Protein AF-A0A9D1EWQ8-F1 (afdb_monomer)

Sequence (75 aa):
MNLKTMAHICSLNGDMDEVTILEKTGENEYIVDYRGVKCSAIFNYCNFSYYVDDVYGKISIEKEQSNEKRYNHLL

Radius of gyration: 12.78 Å; Cα contacts (8 Å, |Δi|>4): 137; chains: 1; bounding box: 32×27×38 Å

Secondary structure (DSSP, 8-state):
-PEEEEEEEGGGTT-EEEEEEEEE-SSSEEEEEETTEEEEEEEETTTTEEEEEEEEEE--HHHHHHHHHHHHT--

Structure (mmCIF, N/CA/C/O backbone):
data_AF-A0A9D1EWQ8-F1
#
_entry.id   AF-A0A9D1EWQ8-F1
#
loop_
_atom_site.group_PDB
_atom_site.id
_atom_site.type_symbol
_atom_site.label_atom_id
_atom_site.label_alt_id
_atom_site.label_comp_id
_atom_site.label_asym_id
_atom_site.label_entity_id
_atom_site.label_seq_id
_atom_site.pdbx_PDB_ins_code
_atom_site.Cartn_x
_atom_site.Cartn_y
_atom_site.Cartn_z
_atom_site.occupancy
_atom_site.B_iso_or_equiv
_atom_site.auth_seq_id
_atom_site.auth_comp_id
_atom_site.auth_asym_id
_atom_site.auth_atom_id
_atom_site.pdbx_PDB_model_num
ATOM 1 N N . MET A 1 1 ? -4.309 16.458 4.915 1.00 54.31 1 MET A N 1
ATOM 2 C CA . MET A 1 1 ? -3.707 16.483 3.565 1.00 54.31 1 MET A CA 1
ATOM 3 C C . MET A 1 1 ? -3.151 15.089 3.356 1.00 54.31 1 MET A C 1
ATOM 5 O O . MET A 1 1 ? -2.286 14.707 4.133 1.00 54.31 1 MET A O 1
ATOM 9 N N . ASN A 1 2 ? -3.721 14.296 2.450 1.00 78.00 2 ASN A N 1
ATOM 10 C CA . ASN A 1 2 ? -3.297 12.902 2.304 1.00 78.00 2 ASN A CA 1
ATOM 11 C C . ASN A 1 2 ? -2.075 12.856 1.384 1.00 78.00 2 ASN A C 1
ATOM 13 O O . ASN A 1 2 ? -2.095 13.452 0.305 1.00 78.00 2 ASN A O 1
ATOM 17 N N . LEU A 1 3 ? -1.003 12.211 1.841 1.00 92.44 3 LEU A N 1
ATOM 18 C CA . LEU A 1 3 ? 0.261 12.138 1.113 1.00 92.44 3 LEU A CA 1
ATOM 19 C C . LEU A 1 3 ? 0.152 11.074 0.019 1.00 92.44 3 LEU A C 1
ATOM 21 O O . LEU A 1 3 ? -0.134 9.917 0.318 1.00 92.44 3 LEU A O 1
ATOM 25 N N . LYS A 1 4 ? 0.407 11.457 -1.233 1.00 97.25 4 LYS A N 1
ATOM 26 C CA . LYS A 1 4 ? 0.5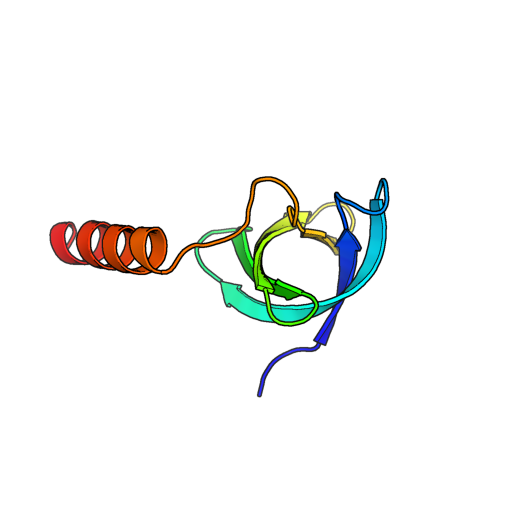41 10.521 -2.353 1.00 97.25 4 LYS A CA 1
ATOM 27 C C . LYS A 1 4 ? 2.004 10.167 -2.577 1.00 97.25 4 LYS A C 1
ATOM 29 O O . LYS A 1 4 ? 2.865 11.040 -2.481 1.00 97.25 4 LYS A O 1
ATOM 34 N N . THR A 1 5 ? 2.281 8.903 -2.868 1.00 97.69 5 THR A N 1
ATOM 35 C CA . THR A 1 5 ? 3.630 8.407 -3.165 1.00 97.69 5 THR A CA 1
ATOM 36 C C . THR A 1 5 ? 3.563 7.212 -4.105 1.00 97.69 5 THR A C 1
ATOM 38 O O . THR A 1 5 ? 2.523 6.569 -4.219 1.00 97.69 5 THR A O 1
ATOM 41 N N . MET A 1 6 ? 4.685 6.886 -4.740 1.00 98.44 6 MET A N 1
ATOM 42 C CA . MET A 1 6 ? 4.846 5.605 -5.420 1.00 98.44 6 MET A CA 1
ATOM 43 C C . MET A 1 6 ? 5.183 4.505 -4.408 1.00 98.44 6 MET A C 1
ATOM 45 O O . MET A 1 6 ? 5.937 4.746 -3.459 1.00 98.44 6 MET A O 1
ATOM 49 N N . ALA A 1 7 ? 4.649 3.306 -4.624 1.00 98.62 7 ALA A N 1
ATOM 50 C CA . ALA A 1 7 ? 4.910 2.129 -3.802 1.00 98.62 7 ALA A CA 1
ATOM 51 C C . ALA A 1 7 ? 4.960 0.859 -4.657 1.00 98.62 7 ALA A C 1
ATOM 53 O O . ALA A 1 7 ? 4.300 0.788 -5.691 1.00 98.62 7 ALA A O 1
ATOM 54 N N . HIS A 1 8 ? 5.714 -0.146 -4.214 1.00 98.75 8 HIS A N 1
ATOM 55 C CA . HIS A 1 8 ? 5.720 -1.473 -4.828 1.00 98.75 8 HIS A CA 1
ATOM 56 C C . HIS A 1 8 ? 4.410 -2.197 -4.510 1.00 98.75 8 HIS A C 1
ATOM 58 O O . HIS A 1 8 ? 4.049 -2.324 -3.337 1.00 98.75 8 HIS A O 1
ATOM 64 N N . ILE A 1 9 ? 3.715 -2.689 -5.535 1.00 98.81 9 ILE A N 1
ATOM 65 C CA . ILE A 1 9 ? 2.397 -3.317 -5.393 1.00 98.81 9 ILE A CA 1
ATOM 66 C C . ILE A 1 9 ? 2.509 -4.836 -5.537 1.00 98.81 9 ILE A C 1
ATOM 68 O O . ILE A 1 9 ? 3.062 -5.340 -6.519 1.00 98.81 9 ILE A O 1
ATOM 72 N N . CYS A 1 10 ? 1.959 -5.578 -4.573 1.00 98.31 10 CYS A N 1
ATOM 73 C CA . CYS A 1 10 ? 2.008 -7.040 -4.560 1.00 98.31 10 CYS A CA 1
ATOM 74 C C . CYS A 1 10 ? 1.362 -7.657 -5.813 1.00 98.31 10 CYS A C 1
ATOM 76 O O . CYS A 1 10 ? 1.984 -8.491 -6.472 1.00 98.31 10 CYS A O 1
ATOM 78 N N . SER A 1 11 ? 0.166 -7.200 -6.205 1.00 98.25 11 SER A N 1
ATOM 79 C CA . SER A 1 11 ? -0.537 -7.714 -7.389 1.00 98.25 11 SER A CA 1
ATOM 80 C C . SER A 1 11 ? 0.160 -7.416 -8.719 1.00 98.25 11 SER A C 1
ATOM 82 O O . SER A 1 11 ? -0.197 -8.008 -9.737 1.00 98.25 11 SER A O 1
ATOM 84 N N . LEU A 1 12 ? 1.108 -6.474 -8.741 1.00 98.56 12 LEU A N 1
ATOM 85 C CA . LEU A 1 12 ? 1.871 -6.090 -9.930 1.00 98.56 12 LEU A CA 1
ATOM 86 C C . LEU A 1 12 ? 3.276 -6.710 -9.937 1.00 98.56 12 LEU A C 1
ATOM 88 O O . LEU A 1 12 ? 4.176 -6.186 -10.581 1.00 98.56 12 LEU A O 1
ATOM 92 N N . ASN A 1 13 ? 3.492 -7.804 -9.198 1.00 97.38 13 ASN A N 1
ATOM 93 C CA . ASN A 1 13 ? 4.805 -8.442 -9.045 1.00 97.38 13 ASN A CA 1
ATOM 94 C C . ASN A 1 13 ? 5.899 -7.473 -8.558 1.00 97.38 13 ASN A C 1
ATOM 96 O O . ASN A 1 13 ? 7.071 -7.622 -8.901 1.00 97.38 13 ASN A O 1
ATOM 100 N N . GLY A 1 14 ? 5.519 -6.486 -7.741 1.00 97.06 14 GLY A N 1
ATOM 101 C CA . GLY A 1 14 ? 6.432 -5.479 -7.216 1.00 97.06 14 GLY A CA 1
ATOM 102 C C . GLY A 1 14 ? 6.665 -4.281 -8.134 1.00 97.06 14 GLY A C 1
ATOM 103 O O . GLY A 1 14 ? 7.444 -3.411 -7.751 1.00 97.06 14 GLY A O 1
ATOM 104 N N . ASP A 1 15 ? 5.999 -4.170 -9.286 1.00 98.56 15 ASP A N 1
ATOM 105 C CA . ASP A 1 15 ? 5.991 -2.908 -10.032 1.00 98.56 15 ASP A CA 1
ATOM 106 C C . ASP A 1 15 ? 5.364 -1.784 -9.196 1.00 98.56 15 ASP A C 1
ATOM 108 O O . ASP A 1 15 ? 4.584 -2.010 -8.261 1.00 98.56 15 ASP A O 1
ATOM 112 N N . MET A 1 16 ? 5.756 -0.552 -9.517 1.00 98.56 16 MET A N 1
ATOM 113 C CA . MET A 1 16 ? 5.368 0.623 -8.748 1.00 98.56 16 MET A CA 1
ATOM 114 C C . MET A 1 16 ? 4.107 1.283 -9.302 1.00 98.56 16 MET A C 1
ATOM 116 O O . MET A 1 16 ? 3.987 1.494 -10.507 1.00 98.56 16 MET A O 1
ATOM 120 N N . ASP A 1 17 ? 3.211 1.689 -8.405 1.00 98.69 17 ASP A N 1
ATOM 121 C CA . ASP A 1 17 ? 2.027 2.497 -8.722 1.00 98.69 17 ASP A CA 1
ATOM 122 C C . ASP A 1 17 ? 1.785 3.553 -7.624 1.00 98.69 17 ASP A C 1
ATOM 124 O O . ASP A 1 17 ? 2.402 3.504 -6.553 1.00 98.69 17 ASP A O 1
ATOM 128 N N . GLU A 1 18 ? 0.923 4.532 -7.898 1.00 98.50 18 GLU A N 1
ATOM 129 C CA . GLU A 1 18 ? 0.573 5.588 -6.944 1.00 98.50 18 GLU A CA 1
ATOM 130 C C . GLU A 1 18 ? -0.375 5.057 -5.859 1.00 98.50 18 GLU A C 1
ATOM 132 O O . GLU A 1 18 ? -1.385 4.405 -6.137 1.00 98.50 18 GLU A O 1
ATOM 137 N N . VAL A 1 19 ? -0.081 5.403 -4.607 1.00 98.56 19 VAL A N 1
ATOM 138 C CA . VAL A 1 19 ? -0.928 5.132 -3.441 1.00 98.56 19 VAL A CA 1
ATOM 139 C C . VAL A 1 19 ? -1.099 6.390 -2.604 1.00 98.56 19 VAL A C 1
ATOM 141 O O . VAL A 1 19 ? -0.279 7.310 -2.654 1.00 98.56 19 VAL A O 1
ATOM 144 N N . THR A 1 20 ? -2.157 6.426 -1.799 1.00 98.38 20 THR A N 1
ATOM 145 C CA . THR A 1 20 ? -2.381 7.501 -0.827 1.00 98.38 20 THR A CA 1
ATOM 146 C C . THR A 1 20 ? -2.168 6.971 0.587 1.00 98.38 20 THR A C 1
ATOM 148 O O . THR A 1 20 ? -2.883 6.072 1.017 1.00 98.38 20 THR A O 1
ATOM 151 N N . ILE A 1 21 ? -1.218 7.532 1.335 1.00 97.44 21 ILE A N 1
ATOM 152 C CA . ILE A 1 21 ? -1.004 7.191 2.746 1.00 97.44 21 ILE A CA 1
ATOM 153 C C . ILE A 1 21 ? -2.154 7.769 3.576 1.00 97.44 21 ILE A C 1
ATOM 155 O O . ILE A 1 21 ? -2.421 8.974 3.514 1.00 97.44 21 ILE A O 1
ATOM 159 N N . LEU A 1 22 ? -2.826 6.912 4.347 1.00 95.81 22 LEU A N 1
ATOM 160 C CA . LEU A 1 22 ? -3.957 7.284 5.198 1.00 95.81 22 LEU A CA 1
ATOM 161 C C . LEU A 1 22 ? -3.546 7.387 6.668 1.00 95.81 22 LEU A C 1
ATOM 163 O O . LEU A 1 22 ? -3.851 8.382 7.319 1.00 95.81 22 LEU A O 1
ATOM 167 N N . GLU A 1 23 ? -2.839 6.378 7.178 1.00 94.69 23 GLU A N 1
ATOM 168 C CA . GLU A 1 23 ? -2.498 6.269 8.598 1.00 94.69 23 GLU A CA 1
ATOM 169 C C . GLU A 1 23 ? -1.182 5.510 8.797 1.00 94.69 23 GLU A C 1
ATOM 171 O O . GLU A 1 23 ? -0.852 4.617 8.018 1.00 94.69 23 GLU A O 1
ATOM 176 N N . LYS A 1 24 ? -0.439 5.851 9.853 1.00 94.69 24 LYS A N 1
ATOM 177 C CA . LYS A 1 24 ? 0.684 5.057 10.361 1.00 94.69 24 LYS A CA 1
ATOM 178 C C . LYS A 1 24 ? 0.208 4.278 11.586 1.00 94.69 24 LYS A C 1
ATOM 180 O O . LYS A 1 24 ? -0.120 4.897 12.593 1.00 94.69 24 LYS A O 1
ATOM 185 N N . THR A 1 25 ? 0.193 2.952 11.510 1.00 93.50 25 THR A N 1
ATOM 186 C CA . THR A 1 25 ? -0.361 2.080 12.561 1.00 93.50 25 THR A CA 1
ATOM 187 C C . THR A 1 25 ? 0.704 1.427 13.439 1.00 93.50 25 THR A C 1
ATOM 189 O O . THR A 1 25 ? 0.386 0.901 14.501 1.00 93.50 25 THR A O 1
ATOM 192 N N . GLY A 1 26 ? 1.972 1.474 13.026 1.00 92.69 26 GLY A N 1
ATOM 193 C CA . GLY A 1 26 ? 3.091 0.879 13.758 1.00 92.69 26 GLY A CA 1
ATOM 194 C C . GLY A 1 26 ? 4.405 1.621 13.528 1.00 92.69 26 GLY A C 1
ATOM 195 O O . GLY A 1 26 ? 4.424 2.775 13.093 1.00 92.69 26 GLY A O 1
ATOM 196 N N . GLU A 1 27 ? 5.534 0.971 13.814 1.00 94.88 27 GLU A N 1
ATOM 197 C CA . GLU A 1 27 ? 6.851 1.579 13.586 1.00 94.88 27 GLU A CA 1
ATOM 198 C C . GLU A 1 27 ? 7.106 1.824 12.099 1.00 94.88 27 GLU A C 1
ATOM 200 O O . GLU A 1 27 ? 7.443 2.946 11.718 1.00 94.88 27 GLU A O 1
ATOM 205 N N . ASN A 1 28 ? 6.861 0.809 11.273 1.00 97.12 28 ASN A N 1
ATOM 206 C CA . ASN A 1 28 ? 6.998 0.834 9.820 1.00 97.12 28 ASN A CA 1
ATOM 207 C C . ASN A 1 28 ? 5.719 0.400 9.085 1.00 97.12 28 ASN A C 1
ATOM 209 O O . ASN A 1 28 ? 5.763 0.181 7.878 1.00 97.12 28 ASN A O 1
ATOM 213 N N . GLU A 1 29 ? 4.598 0.273 9.793 1.00 97.69 29 GLU A N 1
ATOM 214 C CA . GLU A 1 29 ? 3.316 -0.186 9.254 1.00 97.69 29 GLU A CA 1
ATOM 215 C C . GLU A 1 29 ? 2.379 0.988 8.967 1.00 97.69 29 GLU A C 1
ATOM 217 O O . GLU A 1 29 ? 2.291 1.943 9.748 1.00 97.69 29 GLU A O 1
ATOM 222 N N . TYR A 1 30 ? 1.666 0.897 7.847 1.00 97.12 30 TYR A N 1
ATOM 223 C CA . TYR A 1 30 ? 0.791 1.944 7.340 1.00 97.12 30 TYR A CA 1
ATOM 224 C C . TYR A 1 30 ? -0.497 1.364 6.756 1.00 97.12 30 TYR A C 1
ATOM 226 O O . TYR A 1 30 ? -0.515 0.252 6.227 1.00 97.12 30 TYR A O 1
ATOM 234 N N . ILE A 1 31 ? -1.558 2.166 6.783 1.00 96.88 31 ILE A N 1
ATOM 235 C CA . ILE A 1 31 ? -2.759 1.965 5.974 1.00 96.88 31 ILE A CA 1
ATOM 236 C C . ILE A 1 31 ? -2.689 2.918 4.786 1.00 96.88 31 ILE A C 1
ATOM 238 O O . ILE A 1 31 ? -2.441 4.118 4.943 1.00 96.88 31 ILE A O 1
ATOM 242 N N . VAL A 1 32 ? -2.937 2.382 3.597 1.00 97.50 32 VAL A N 1
ATOM 243 C CA . VAL A 1 32 ? -2.946 3.136 2.342 1.00 97.50 32 VAL A CA 1
ATOM 244 C C . VAL A 1 32 ? -4.245 2.907 1.583 1.00 97.50 32 VAL A C 1
ATOM 246 O O . VAL A 1 32 ? -4.853 1.847 1.701 1.00 97.50 32 VAL A O 1
ATOM 249 N N . ASP A 1 33 ? -4.655 3.888 0.786 1.00 97.50 33 ASP A N 1
ATOM 250 C CA . ASP A 1 33 ? -5.631 3.697 -0.284 1.00 97.50 33 ASP A CA 1
ATOM 251 C C . ASP A 1 33 ? -4.883 3.353 -1.574 1.00 97.50 33 ASP A C 1
ATOM 253 O O . ASP A 1 33 ? -4.044 4.134 -2.046 1.00 97.50 33 ASP A O 1
ATOM 257 N N . TYR A 1 34 ? -5.203 2.189 -2.135 1.00 97.94 34 TYR A N 1
ATOM 258 C CA . TY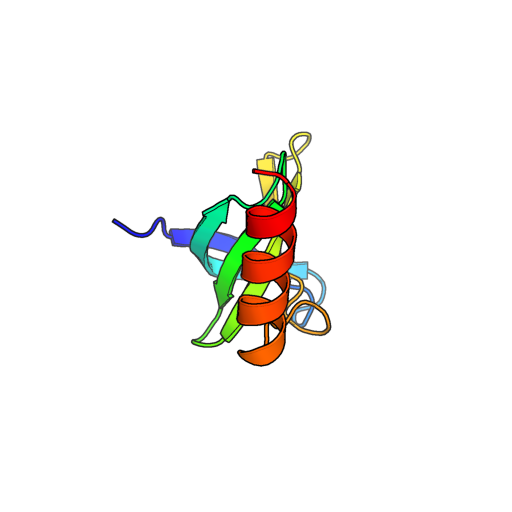R A 1 34 ? -4.822 1.808 -3.483 1.00 97.94 34 TYR A CA 1
ATOM 259 C C . TYR A 1 34 ? -6.081 1.547 -4.313 1.00 97.94 34 TYR A C 1
ATOM 261 O O . TYR A 1 34 ? -6.809 0.580 -4.081 1.00 97.94 34 TYR A O 1
ATOM 269 N N . ARG A 1 35 ? -6.348 2.425 -5.289 1.00 96.62 35 ARG A N 1
ATOM 270 C CA . ARG A 1 35 ? -7.494 2.336 -6.217 1.00 96.62 35 ARG A CA 1
ATOM 271 C C . ARG A 1 35 ? -8.850 2.182 -5.502 1.00 96.62 35 ARG A C 1
ATOM 273 O O . ARG A 1 35 ? -9.722 1.451 -5.969 1.00 96.62 35 ARG A O 1
ATOM 280 N N . GLY A 1 36 ? -9.031 2.882 -4.380 1.00 95.75 36 GLY A N 1
ATOM 281 C CA . GLY A 1 36 ? -10.257 2.874 -3.578 1.00 95.75 36 GLY A CA 1
ATOM 282 C C . GLY A 1 36 ? -10.362 1.711 -2.589 1.00 95.75 36 GLY A C 1
ATOM 283 O O . GLY A 1 36 ? -11.419 1.517 -1.987 1.00 95.75 36 GLY A O 1
ATOM 284 N N . VAL A 1 37 ? -9.299 0.920 -2.421 1.00 96.00 37 VAL A N 1
ATOM 285 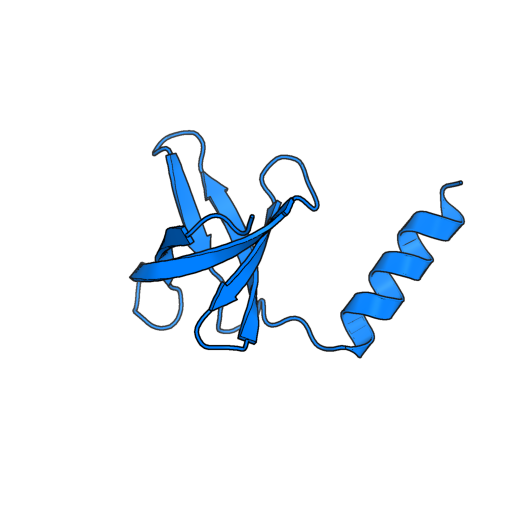C CA . VAL A 1 37 ? -9.232 -0.182 -1.457 1.00 96.00 37 VAL A CA 1
ATOM 286 C C . VAL A 1 37 ? -8.210 0.158 -0.379 1.00 96.00 37 VAL A C 1
ATOM 288 O O . VAL A 1 37 ? -7.065 0.487 -0.686 1.00 96.00 37 VAL A O 1
ATOM 291 N N . LYS A 1 38 ? -8.612 0.054 0.893 1.00 97.06 38 LYS A N 1
ATOM 292 C CA . LYS A 1 38 ? -7.683 0.180 2.020 1.00 97.06 38 LYS A CA 1
ATOM 293 C C . LYS A 1 38 ? -6.837 -1.086 2.145 1.00 97.06 38 LYS A C 1
ATOM 295 O O . LYS A 1 38 ? -7.384 -2.181 2.303 1.00 97.06 38 LYS A O 1
ATOM 300 N N . CYS A 1 39 ? -5.523 -0.923 2.133 1.00 97.62 39 CYS A N 1
ATOM 301 C CA . CYS A 1 39 ? -4.553 -2.010 2.222 1.00 97.62 39 CYS A CA 1
ATOM 302 C C . CYS A 1 39 ? -3.512 -1.710 3.302 1.00 97.62 39 CYS A C 1
ATOM 304 O O . CYS A 1 39 ? -3.215 -0.547 3.586 1.00 97.62 39 CYS A O 1
ATOM 306 N N . SER A 1 40 ? -2.930 -2.757 3.883 1.00 97.56 40 SER A N 1
ATOM 307 C CA . SER A 1 40 ? -1.727 -2.629 4.700 1.00 97.56 40 SER A CA 1
ATOM 308 C C . SER A 1 40 ? -0.499 -2.393 3.825 1.00 97.56 40 SER A C 1
ATOM 310 O O . SER A 1 40 ? -0.353 -2.992 2.755 1.00 97.56 40 SER A O 1
ATOM 312 N N . ALA A 1 41 ? 0.419 -1.574 4.318 1.00 98.31 41 ALA A N 1
ATOM 313 C CA . ALA A 1 41 ? 1.710 -1.330 3.706 1.00 98.31 41 ALA A CA 1
ATOM 314 C C . ALA A 1 41 ? 2.828 -1.337 4.752 1.00 98.31 41 ALA A C 1
ATOM 316 O O . ALA A 1 41 ? 2.610 -0.985 5.912 1.00 98.31 41 ALA A O 1
ATOM 317 N N . ILE A 1 42 ? 4.035 -1.698 4.320 1.00 98.38 42 ILE A N 1
ATOM 318 C CA . ILE A 1 42 ? 5.251 -1.633 5.134 1.00 98.38 42 ILE A CA 1
ATOM 319 C C . ILE A 1 42 ? 6.237 -0.671 4.478 1.00 98.38 42 ILE A C 1
ATOM 321 O O . ILE A 1 42 ? 6.472 -0.734 3.270 1.00 98.38 42 ILE A O 1
ATOM 325 N N . PHE A 1 43 ? 6.839 0.206 5.276 1.00 98.44 43 PHE A N 1
ATOM 326 C CA . PHE A 1 43 ? 7.950 1.046 4.855 1.00 98.44 43 PHE A CA 1
ATOM 327 C C . PHE A 1 43 ? 9.286 0.356 5.137 1.00 98.44 43 PHE A C 1
ATOM 329 O O . PHE A 1 43 ? 9.577 -0.049 6.263 1.00 98.44 43 PHE A O 1
ATOM 336 N N . ASN A 1 44 ? 10.126 0.232 4.115 1.00 97.75 44 ASN A N 1
ATOM 337 C CA . ASN A 1 44 ? 11.467 -0.314 4.252 1.00 97.75 44 ASN A CA 1
ATOM 338 C C . ASN A 1 44 ? 12.482 0.829 4.392 1.00 97.75 44 ASN A C 1
ATOM 340 O O . ASN A 1 44 ? 12.708 1.597 3.462 1.00 97.75 44 ASN A O 1
ATOM 344 N N . TYR A 1 45 ? 13.131 0.920 5.553 1.00 97.25 45 TYR A N 1
ATOM 345 C CA . TYR A 1 45 ? 14.105 1.978 5.843 1.00 97.25 45 TYR A CA 1
ATOM 346 C C . TYR A 1 45 ? 15.431 1.845 5.085 1.00 97.25 45 TYR A C 1
ATOM 348 O O . TYR A 1 45 ? 16.148 2.831 4.954 1.00 97.25 45 TYR A O 1
ATOM 356 N N . CYS A 1 46 ? 15.782 0.658 4.585 1.00 97.75 46 CYS A N 1
ATOM 357 C CA . CYS A 1 46 ? 17.039 0.453 3.865 1.00 97.75 46 CYS A CA 1
ATOM 358 C C . CYS A 1 46 ? 16.997 1.040 2.450 1.00 97.75 46 CYS A C 1
ATOM 360 O O . CYS A 1 46 ? 18.022 1.504 1.958 1.00 97.75 46 CYS A O 1
ATOM 362 N N . ASN A 1 47 ? 15.832 1.022 1.798 1.00 97.56 47 ASN A N 1
ATOM 363 C CA . ASN A 1 47 ? 15.648 1.549 0.440 1.00 97.56 47 ASN A CA 1
ATOM 364 C C . ASN A 1 47 ? 14.590 2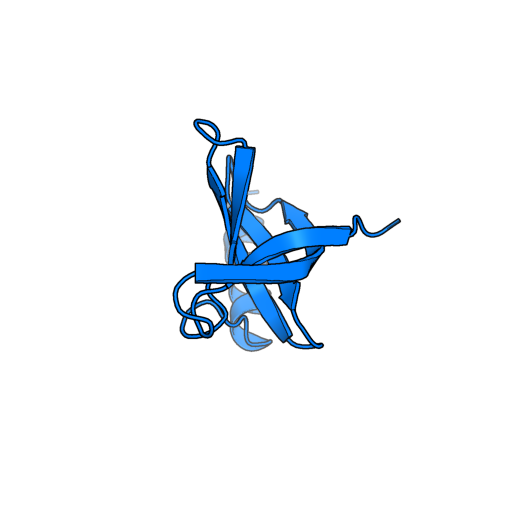.660 0.344 1.00 97.56 47 ASN A C 1
ATOM 366 O O . ASN A 1 47 ? 14.232 3.070 -0.758 1.00 97.56 47 ASN A O 1
ATOM 370 N N . PHE A 1 48 ? 14.089 3.127 1.489 1.00 97.25 48 PHE A N 1
ATOM 371 C CA . PHE A 1 48 ? 13.107 4.202 1.617 1.00 97.25 48 PHE A CA 1
ATOM 372 C C . PHE A 1 48 ? 11.860 4.021 0.740 1.00 97.25 48 PHE A C 1
ATOM 374 O O . PHE A 1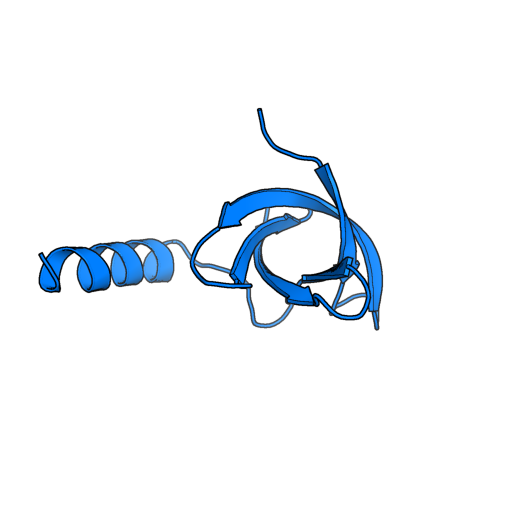 48 ? 11.337 4.988 0.188 1.00 97.25 48 PHE A O 1
ATOM 381 N N . SER A 1 49 ? 11.380 2.782 0.612 1.00 98.06 49 SER A N 1
ATOM 382 C CA . SER A 1 49 ? 10.251 2.437 -0.257 1.00 98.06 49 SER A CA 1
ATOM 383 C C . SER A 1 49 ? 9.094 1.817 0.521 1.00 98.06 49 SER A C 1
ATOM 385 O O . SER A 1 49 ? 9.293 1.078 1.488 1.00 98.06 49 SER A O 1
ATOM 387 N N . TYR A 1 50 ? 7.871 2.108 0.079 1.00 98.50 50 TYR A N 1
ATOM 388 C CA . TYR A 1 50 ? 6.660 1.460 0.577 1.00 98.50 50 TYR A CA 1
ATOM 389 C C . TYR A 1 50 ? 6.361 0.197 -0.232 1.00 98.50 50 TYR A C 1
ATOM 391 O O . TYR A 1 50 ? 6.506 0.183 -1.456 1.00 98.50 50 TYR A O 1
ATOM 399 N N . TYR A 1 51 ? 5.897 -0.837 0.461 1.00 98.69 51 TYR A N 1
ATOM 400 C CA . TYR A 1 51 ? 5.443 -2.102 -0.105 1.00 98.69 51 TYR A CA 1
ATOM 401 C C . TYR A 1 51 ? 3.999 -2.330 0.317 1.00 98.69 51 TYR A C 1
ATOM 403 O O . TYR A 1 51 ? 3.722 -2.406 1.514 1.00 98.69 51 TYR A O 1
ATOM 411 N N . VAL A 1 52 ? 3.088 -2.410 -0.648 1.00 98.62 52 VAL A N 1
ATOM 412 C CA . VAL A 1 52 ? 1.647 -2.537 -0.407 1.00 98.62 52 VAL A CA 1
ATOM 413 C C . VAL A 1 52 ? 1.205 -3.965 -0.668 1.00 98.62 52 VAL A C 1
ATOM 415 O O . VAL A 1 52 ? 1.380 -4.490 -1.769 1.00 98.62 52 VAL A O 1
ATOM 418 N N . ASP A 1 53 ? 0.599 -4.580 0.345 1.00 98.12 53 ASP A N 1
ATOM 419 C CA . ASP A 1 53 ? -0.054 -5.878 0.215 1.00 98.12 53 ASP A CA 1
ATOM 420 C C . ASP A 1 53 ? -1.527 -5.662 -0.147 1.00 98.12 53 ASP A C 1
ATOM 422 O O . ASP A 1 53 ? -2.420 -5.637 0.701 1.00 98.12 53 ASP A O 1
ATOM 426 N N . ASP A 1 54 ? -1.779 -5.457 -1.437 1.00 97.88 54 ASP A N 1
ATOM 427 C CA . ASP A 1 54 ? -3.122 -5.290 -1.978 1.00 97.88 54 ASP A CA 1
ATOM 428 C C . ASP A 1 54 ? -3.815 -6.624 -2.295 1.00 97.88 54 ASP A C 1
ATOM 430 O 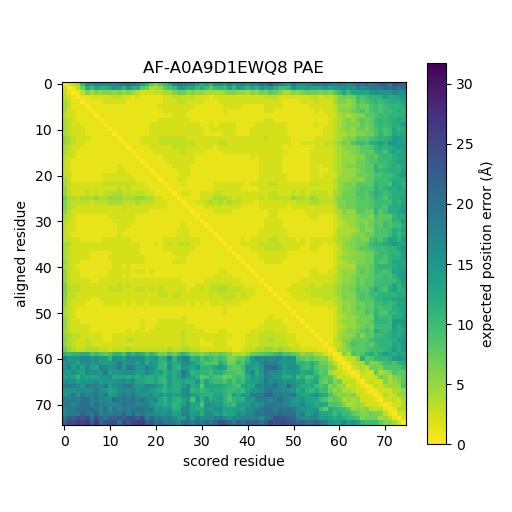O . ASP A 1 54 ? -4.931 -6.622 -2.807 1.00 97.88 54 ASP A O 1
ATOM 434 N N . VAL A 1 55 ? -3.197 -7.766 -1.979 1.00 96.75 55 VAL A N 1
ATOM 435 C CA . VAL A 1 55 ? -3.769 -9.097 -2.224 1.00 96.75 55 VAL A CA 1
ATOM 436 C C . VAL A 1 55 ? -4.339 -9.670 -0.930 1.00 96.75 55 VAL A C 1
ATOM 438 O O . VAL A 1 55 ? -5.533 -9.971 -0.866 1.00 96.75 55 VAL A O 1
ATOM 441 N N . TYR A 1 56 ? -3.519 -9.768 0.114 1.00 95.38 56 TYR A N 1
ATOM 442 C CA . TYR A 1 56 ? -3.878 -10.365 1.404 1.00 95.38 56 TYR A CA 1
ATOM 443 C C . TYR A 1 56 ? -4.036 -9.317 2.514 1.00 95.38 5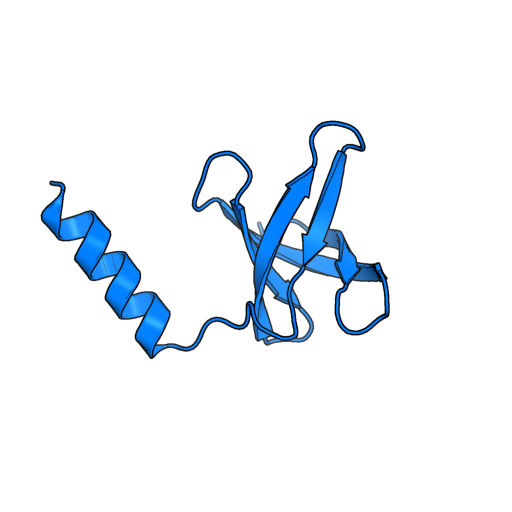6 TYR A C 1
ATOM 445 O O . TYR A 1 56 ? -4.759 -9.544 3.489 1.00 95.38 56 TYR A O 1
ATOM 453 N N . GLY A 1 57 ? -3.426 -8.146 2.332 1.00 95.25 57 GLY A N 1
ATOM 454 C CA . GLY A 1 57 ? -3.437 -7.022 3.265 1.00 95.25 57 GLY A CA 1
ATOM 455 C C . GLY A 1 57 ? -4.656 -6.103 3.163 1.00 95.25 57 GLY A C 1
ATOM 456 O O . GLY A 1 57 ? -4.682 -5.051 3.802 1.00 95.25 57 GLY A O 1
ATOM 457 N N . LYS A 1 58 ? -5.688 -6.467 2.388 1.00 95.94 58 LYS A N 1
ATOM 458 C CA . LYS A 1 58 ? -6.938 -5.693 2.305 1.00 95.94 58 LYS A CA 1
ATOM 459 C C . LYS A 1 58 ? -7.626 -5.621 3.669 1.00 95.94 58 LYS A C 1
ATOM 461 O O . LYS A 1 58 ? -7.850 -6.638 4.336 1.00 95.94 58 LYS A O 1
ATOM 466 N N . ILE A 1 59 ? -8.007 -4.412 4.065 1.00 93.50 59 ILE A N 1
ATOM 467 C CA . ILE A 1 59 ? -8.672 -4.149 5.340 1.00 93.50 59 ILE A CA 1
ATOM 468 C C . ILE A 1 59 ? -10.179 -4.125 5.096 1.00 93.50 59 ILE A C 1
ATOM 470 O O . ILE A 1 59 ? -10.698 -3.261 4.392 1.00 93.50 59 ILE A O 1
ATOM 474 N N . SER A 1 60 ? -10.886 -5.099 5.668 1.00 85.06 60 SER A N 1
ATOM 475 C CA . SER A 1 60 ? -12.345 -5.084 5.735 1.00 85.06 60 SER A CA 1
ATOM 476 C C . SER A 1 60 ? -12.815 -4.226 6.912 1.00 85.06 60 SER A C 1
ATOM 478 O O . SER A 1 60 ? -12.118 -4.091 7.918 1.00 85.06 60 SER A O 1
ATOM 480 N N . ILE A 1 61 ? -14.039 -3.705 6.810 1.00 69.75 61 ILE A N 1
ATOM 481 C CA . ILE A 1 61 ? -14.692 -2.894 7.854 1.00 69.75 61 ILE A CA 1
ATOM 482 C C . ILE A 1 61 ? -14.691 -3.621 9.216 1.00 69.75 61 ILE A C 1
ATOM 484 O O . ILE A 1 61 ? -14.517 -3.006 10.265 1.00 69.75 61 ILE A O 1
ATOM 488 N N . GLU A 1 62 ? -14.815 -4.950 9.213 1.00 63.03 62 GLU A N 1
ATOM 489 C CA . GLU A 1 62 ? -14.790 -5.778 10.427 1.00 63.03 62 GLU A CA 1
ATOM 490 C C . GLU A 1 62 ? -13.433 -5.744 11.148 1.00 63.03 62 GLU A C 1
ATOM 492 O O . GLU A 1 62 ? -13.378 -5.703 12.380 1.00 63.03 62 GLU A O 1
ATOM 497 N N . LYS A 1 63 ? -12.326 -5.720 10.392 1.00 62.00 63 LYS A N 1
ATOM 498 C CA . LYS A 1 63 ? -10.978 -5.630 10.968 1.00 62.00 63 LYS A CA 1
ATOM 499 C C . LYS A 1 63 ? -10.727 -4.258 11.589 1.00 62.00 63 LYS A C 1
ATOM 501 O O . LYS A 1 63 ? -10.107 -4.190 12.649 1.00 62.00 63 LYS A O 1
ATOM 506 N N . GLU A 1 64 ? -11.253 -3.198 10.980 1.00 64.75 64 GLU A N 1
ATOM 507 C CA . GLU A 1 64 ? -11.136 -1.819 11.474 1.00 64.75 64 GLU A CA 1
ATOM 508 C C . GLU A 1 64 ? -11.718 -1.696 12.897 1.00 64.75 64 GLU A C 1
ATOM 510 O O . GLU A 1 64 ? -11.040 -1.236 13.815 1.00 64.75 64 GLU A O 1
ATOM 515 N N . GLN A 1 65 ? -12.906 -2.271 13.127 1.00 60.66 65 GLN A N 1
ATOM 516 C CA . GLN A 1 65 ? -13.543 -2.320 14.451 1.00 60.66 65 GLN A CA 1
ATOM 517 C C . GLN A 1 65 ? -12.792 -3.205 15.458 1.00 60.66 65 GLN A C 1
ATOM 519 O O . GLN A 1 65 ? -12.779 -2.926 16.658 1.00 60.66 65 GLN A O 1
ATOM 524 N N . SER A 1 66 ? -12.186 -4.305 15.000 1.00 62.00 66 SER A N 1
ATOM 525 C CA . SER A 1 66 ? -11.408 -5.188 15.878 1.00 62.00 66 SER A CA 1
ATOM 526 C C . SER A 1 66 ? -10.130 -4.515 16.392 1.00 62.00 66 SER A C 1
ATOM 528 O O . SER A 1 66 ? -9.780 -4.675 17.563 1.00 62.00 66 SER A O 1
ATOM 530 N N . ASN A 1 67 ? -9.481 -3.704 15.550 1.00 63.62 67 ASN A N 1
ATOM 531 C CA . ASN A 1 67 ? -8.284 -2.954 15.919 1.00 63.62 67 ASN A CA 1
ATOM 532 C C . ASN A 1 67 ? -8.612 -1.856 16.933 1.00 63.62 67 ASN A C 1
ATOM 534 O O . ASN A 1 67 ? -7.935 -1.755 1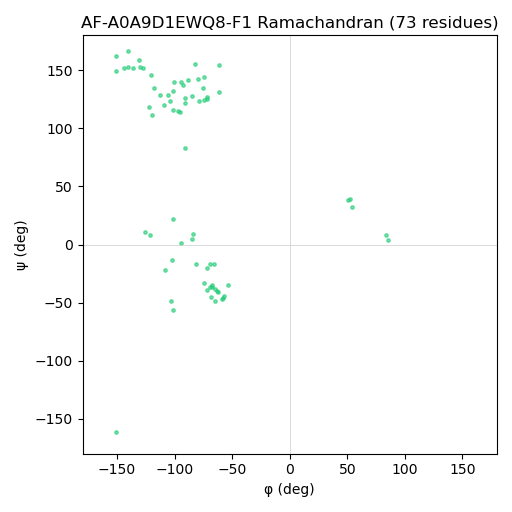7.954 1.00 63.62 67 ASN A O 1
ATOM 538 N N . GLU A 1 68 ? -9.693 -1.103 16.716 1.00 63.84 68 GLU A N 1
ATOM 539 C 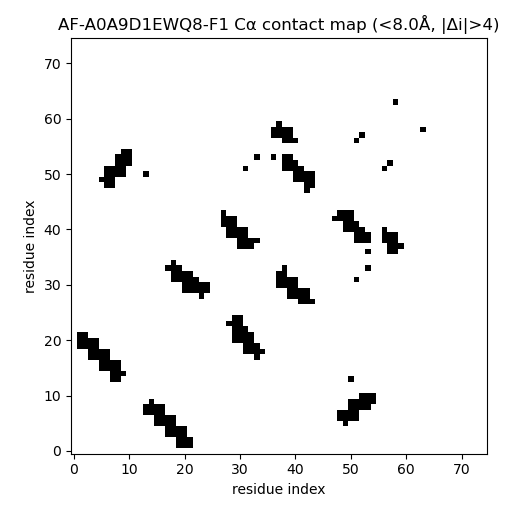CA . GLU A 1 68 ? -10.161 -0.089 17.668 1.00 63.84 68 GLU A CA 1
ATOM 540 C C . GLU A 1 68 ? -10.434 -0.696 19.058 1.00 63.84 68 GLU A C 1
ATOM 542 O O . GLU A 1 68 ? -9.980 -0.181 20.081 1.00 63.84 68 GLU A O 1
ATOM 547 N N . LYS A 1 69 ? -11.094 -1.862 19.109 1.00 61.16 69 LYS A N 1
ATOM 548 C CA . LYS A 1 69 ? -11.333 -2.590 20.367 1.00 61.16 69 LYS A CA 1
ATOM 549 C C . LYS A 1 69 ? -10.042 -3.043 21.048 1.00 61.16 69 LYS A C 1
ATOM 551 O O . LYS A 1 69 ? -9.948 -2.961 22.271 1.00 61.16 69 LYS A O 1
ATOM 556 N N . ARG A 1 70 ? -9.053 -3.518 20.282 1.00 65.06 70 ARG A N 1
ATOM 557 C CA . ARG A 1 70 ? -7.751 -3.936 20.822 1.00 65.06 70 ARG A CA 1
ATOM 558 C C . ARG A 1 70 ? -7.015 -2.769 21.487 1.00 65.06 70 ARG A C 1
ATOM 560 O O . ARG A 1 70 ? -6.445 -2.971 22.554 1.00 65.06 70 ARG A O 1
ATOM 567 N N . TYR A 1 71 ? -7.047 -1.574 20.894 1.00 61.94 71 TYR A N 1
ATOM 568 C CA . TYR A 1 71 ? -6.410 -0.385 21.474 1.00 61.94 71 TYR A CA 1
ATOM 569 C C . TYR A 1 71 ? -7.151 0.145 22.705 1.00 61.94 71 TYR A C 1
ATOM 571 O O . TYR A 1 71 ? -6.508 0.485 23.693 1.00 61.94 71 TYR A O 1
ATOM 579 N N . ASN A 1 72 ? -8.485 0.127 22.703 1.00 64.12 72 ASN A N 1
ATOM 580 C CA . ASN A 1 72 ? -9.277 0.583 23.850 1.00 64.12 72 ASN A CA 1
ATOM 581 C C . ASN A 1 72 ? -9.192 -0.336 25.084 1.00 64.12 72 ASN A C 1
ATOM 583 O O . ASN A 1 72 ? -9.556 0.095 26.168 1.00 64.12 72 ASN A O 1
ATOM 587 N N . HIS A 1 73 ? -8.729 -1.586 24.957 1.00 62.62 73 HIS A N 1
ATOM 588 C CA . HIS A 1 73 ? -8.490 -2.463 26.116 1.00 62.62 73 HIS A CA 1
ATOM 589 C C . HIS A 1 73 ? -7.140 -2.203 26.812 1.00 62.62 73 HIS A C 1
ATOM 591 O O . HIS A 1 73 ? -6.925 -2.660 27.931 1.00 62.62 73 HIS A O 1
ATOM 597 N N . LEU A 1 74 ? -6.220 -1.505 26.143 1.00 59.53 74 LEU A N 1
ATOM 598 C CA . LEU A 1 74 ? -4.883 -1.197 26.659 1.00 59.53 74 LEU A CA 1
ATOM 599 C C . LEU A 1 74 ? -4.804 0.180 27.353 1.00 59.53 74 LEU A C 1
ATOM 601 O O . LEU A 1 74 ? -3.722 0.554 27.804 1.00 59.53 74 LEU A O 1
ATOM 605 N N . LEU A 1 75 ? -5.923 0.911 27.432 1.00 50.50 75 LEU A N 1
ATOM 606 C CA . LEU A 1 75 ? -6.106 2.176 28.159 1.00 50.50 75 LEU A CA 1
ATOM 607 C C . LEU A 1 75 ? -7.013 1.954 29.376 1.00 50.50 75 LEU A C 1
ATOM 609 O O . LEU A 1 75 ? -6.752 2.605 30.411 1.00 50.50 75 LEU A O 1
#

Solvent-accessible surface area (backbone atoms only — not comparable to full-atom values): 4279 Å² total; per-residue (Å²): 135,75,49,72,47,71,27,27,28,52,85,56,81,52,45,72,45,75,33,35,50,73,46,74,81,53,96,47,35,28,37,28,37,49,95,88,39,47,19,35,29,40,53,39,82,91,76,75,41,40,40,34,33,67,74,82,34,54,63,50,76,71,54,58,56,51,51,54,53,59,57,64,72,77,110

Foldseek 3Di:
DWDKDWAQEVVVVGDIDIWTWDADDDPFWTWIDDPNWTFIWGADPVVRHIYTDPPPRTDDPVNVVVVVVVVVVVD

Mean predicted aligned error: 5.47 Å

Nearest PDB structures (foldseek):
  6xmq-assembly1_A  TM=4.185E-01  e=1.782E+00  Saccharomyces cerevisiae S288C
  6xmt-assembly1_A  TM=4.165E-01  e=2.107E+00  Saccharomyces cerevisiae S288C
  1epb-assembly1_A  TM=3.703E-01  e=3.895E+00  Rattus norvegicus
  3q6a-assembly1_D  TM=4.677E-01  e=5.758E+00  Staphylococcus saprophyticus subsp. saprophyticus ATCC 15305 = NCTC 7292

pLDDT: mean 89.2, std 14.69, range [50.5, 98.81]

Organism: NCBI:txid2840935